Protein AF-A0A932HX97-F1 (afdb_monomer_lite)

pLDDT: mean 95.2, std 8.25, range [55.78, 98.62]

Secondary structure (DSSP, 8-state):
-HHHHHHHHHHHHHHHHHHHHHHHHHHHHHHHHHHHHHHHHHHHHHHHHHHHHHHHHHHHHHHHHHHHHHHHHHHHHHHHHTS---

Foldseek 3Di:
DVVVVVVVVVVVVVVVVVVVVVVVVVVVVVVVVVVVVVVVVVVVVVVVVVVVVVVVVVVVVVVVVVVVVVVVVVVVVVVVVPDDDD

Structure (mmCIF, N/CA/C/O backbone):
data_AF-A0A932HX97-F1
#
_entry.id   AF-A0A932HX97-F1
#
loop_
_atom_site.group_PDB
_atom_site.id
_atom_site.type_symbol
_atom_site.label_atom_id
_atom_site.label_alt_id
_atom_site.label_comp_id
_atom_site.label_asym_id
_atom_site.label_entity_id
_atom_site.label_seq_id
_atom_site.pdbx_PDB_ins_code
_atom_site.Cartn_x
_atom_site.Cartn_y
_atom_site.Cartn_z
_atom_site.occupancy
_atom_site.B_iso_or_equiv
_atom_site.auth_seq_id
_atom_site.auth_comp_id
_atom_site.auth_asym_id
_atom_site.auth_atom_id
_atom_site.pdbx_PDB_model_num
ATOM 1 N N . MET A 1 1 ? -38.447 0.728 47.071 1.00 68.31 1 MET A N 1
ATOM 2 C CA . MET A 1 1 ? -37.957 1.984 46.459 1.00 68.31 1 MET A CA 1
ATOM 3 C C . MET A 1 1 ? -36.445 2.191 46.564 1.00 68.31 1 MET A C 1
ATOM 5 O O . MET A 1 1 ? -35.861 2.596 45.571 1.00 68.31 1 MET A O 1
ATOM 9 N N . VAL A 1 2 ? -35.788 1.988 47.719 1.00 87.12 2 VAL A N 1
ATOM 10 C CA . VAL A 1 2 ? -34.308 2.101 47.805 1.00 87.12 2 VAL A CA 1
ATOM 11 C C . VAL A 1 2 ? -33.609 0.887 47.177 1.00 87.12 2 VAL A C 1
ATOM 13 O O . VAL A 1 2 ? -32.681 1.081 46.403 1.00 87.12 2 VAL A O 1
ATOM 16 N N . MET A 1 3 ? -34.103 -0.332 47.434 1.00 90.19 3 MET A N 1
ATOM 17 C CA . MET A 1 3 ? -33.592 -1.567 46.808 1.00 90.19 3 MET A CA 1
ATOM 18 C C . MET A 1 3 ? -33.738 -1.534 45.279 1.00 90.19 3 MET A C 1
ATOM 20 O O . MET A 1 3 ? -32.742 -1.650 44.584 1.00 90.19 3 MET A O 1
ATOM 24 N N . ASP A 1 4 ? -34.921 -1.192 44.755 1.00 91.94 4 ASP A N 1
ATOM 25 C CA . ASP A 1 4 ? -35.147 -1.106 43.297 1.00 91.94 4 ASP A CA 1
ATOM 26 C C . ASP A 1 4 ? -34.193 -0.125 42.581 1.00 91.94 4 ASP A C 1
ATOM 28 O O . ASP A 1 4 ? -33.827 -0.318 41.423 1.00 91.94 4 ASP A O 1
ATOM 32 N N . LYS A 1 5 ? -33.778 0.952 43.266 1.00 94.00 5 LYS A N 1
ATOM 33 C CA . LYS A 1 5 ? -32.798 1.913 42.733 1.00 94.00 5 LYS A CA 1
ATOM 34 C C . LYS A 1 5 ? -31.374 1.359 42.750 1.00 94.00 5 LYS A C 1
ATOM 36 O O . LYS A 1 5 ? -30.607 1.681 41.847 1.00 94.00 5 LYS A O 1
ATOM 41 N N . LEU A 1 6 ? -31.023 0.569 43.765 1.00 96.06 6 LEU A N 1
ATOM 42 C CA . LEU A 1 6 ? -29.738 -0.128 43.844 1.00 96.06 6 LEU A CA 1
ATOM 43 C C . LEU A 1 6 ? -29.628 -1.185 42.741 1.00 96.06 6 LEU A C 1
ATOM 45 O O . LEU A 1 6 ? -28.637 -1.178 42.018 1.00 96.06 6 LEU A O 1
ATOM 49 N N . ASP A 1 7 ? -30.674 -1.984 42.530 1.00 96.31 7 ASP A N 1
ATOM 50 C CA . ASP A 1 7 ? -30.706 -3.008 41.478 1.00 96.31 7 ASP A CA 1
ATOM 51 C C . ASP A 1 7 ? -30.573 -2.381 40.078 1.00 96.31 7 ASP A C 1
ATOM 53 O O . ASP A 1 7 ? -29.816 -2.854 39.228 1.00 96.31 7 ASP A O 1
ATOM 57 N N . ALA A 1 8 ? -31.257 -1.254 39.841 1.00 96.69 8 ALA A N 1
ATOM 58 C CA . ALA A 1 8 ? -31.143 -0.512 38.587 1.00 96.69 8 ALA A CA 1
ATOM 59 C C . ALA A 1 8 ? -29.729 0.056 38.358 1.00 96.69 8 ALA A C 1
ATOM 61 O O . ALA A 1 8 ? -29.231 0.046 37.230 1.00 96.69 8 ALA A O 1
ATOM 62 N N . LEU A 1 9 ? -29.074 0.544 39.418 1.00 96.94 9 LEU A N 1
ATOM 63 C CA . LEU A 1 9 ? -27.689 1.021 39.362 1.00 96.94 9 LEU A CA 1
ATOM 64 C C . LEU A 1 9 ? -26.708 -0.121 39.090 1.00 96.94 9 LEU A C 1
ATOM 66 O O . LEU A 1 9 ? -25.791 0.052 38.288 1.00 96.94 9 LEU A O 1
ATOM 70 N N . GLU A 1 10 ? -26.905 -1.281 39.712 1.00 97.38 10 GLU A N 1
ATOM 71 C CA . GLU A 1 10 ? -26.066 -2.457 39.491 1.00 97.38 10 GLU A CA 1
ATOM 72 C C . GLU A 1 10 ? -26.173 -2.954 38.044 1.00 97.38 10 GLU A C 1
ATOM 74 O O . GLU A 1 10 ? -25.151 -3.154 37.385 1.00 97.38 10 GLU A O 1
ATOM 79 N N . ALA A 1 11 ? -27.390 -3.044 37.500 1.00 97.56 11 ALA A N 1
ATOM 80 C CA . ALA A 1 11 ? -27.608 -3.408 36.102 1.00 97.56 11 ALA A CA 1
ATOM 81 C C . ALA A 1 11 ? -26.954 -2.406 35.132 1.00 97.56 11 ALA A C 1
ATOM 83 O O . ALA A 1 11 ? -26.323 -2.800 34.146 1.00 97.56 11 ALA A O 1
ATOM 84 N N . ALA A 1 12 ? -27.057 -1.104 35.420 1.00 97.69 12 ALA A N 1
ATOM 85 C CA . ALA A 1 12 ? -26.401 -0.071 34.625 1.00 97.69 12 ALA A CA 1
ATOM 86 C C . ALA A 1 12 ? -24.868 -0.190 34.683 1.00 97.69 12 ALA A C 1
ATOM 88 O O . ALA A 1 12 ? -24.206 -0.084 33.650 1.00 97.69 12 ALA A O 1
ATOM 89 N N . LEU A 1 13 ? -24.302 -0.463 35.862 1.00 97.94 13 LEU A N 1
ATOM 90 C CA . LEU A 1 13 ? -22.862 -0.651 36.035 1.00 97.94 13 LEU A CA 1
ATOM 91 C C . LEU A 1 13 ? -22.362 -1.880 35.266 1.00 97.94 13 LEU A C 1
ATOM 93 O O . LEU A 1 13 ? -21.358 -1.792 34.560 1.00 97.94 13 LEU A O 1
ATOM 97 N N . GLN A 1 14 ? -23.075 -3.004 35.355 1.00 98.12 14 GLN A N 1
ATOM 98 C CA . GLN A 1 14 ? -22.746 -4.222 34.611 1.00 98.12 14 GLN A CA 1
ATOM 99 C C . GLN A 1 14 ? -22.781 -3.982 33.098 1.00 98.12 14 GLN A C 1
ATOM 101 O O . GLN A 1 14 ? -21.870 -4.411 32.387 1.00 98.12 14 GLN A O 1
ATOM 106 N N . LYS A 1 15 ? -23.778 -3.233 32.610 1.00 98.38 15 LYS A N 1
ATOM 107 C CA . LYS A 1 15 ? -23.870 -2.855 31.197 1.00 98.38 15 LYS A CA 1
ATOM 108 C C . LYS A 1 15 ? -22.663 -2.026 30.749 1.00 98.38 15 LYS A C 1
ATOM 110 O O . LYS A 1 15 ? -22.025 -2.372 29.759 1.00 98.38 15 LYS A O 1
ATOM 115 N N . VAL A 1 16 ? -22.312 -0.981 31.501 1.00 98.31 16 VAL A N 1
ATOM 116 C CA . VAL A 1 16 ? -21.162 -0.114 31.185 1.00 98.31 16 VAL A CA 1
ATOM 117 C C . VAL A 1 16 ? -19.845 -0.895 31.219 1.00 98.31 16 VAL A C 1
ATOM 119 O O . VAL A 1 16 ? -18.984 -0.689 30.367 1.00 98.31 16 VAL A O 1
ATOM 122 N N . LEU A 1 17 ? -19.677 -1.820 32.169 1.00 98.44 17 LEU A N 1
ATOM 123 C CA . LEU A 1 17 ? -18.500 -2.692 32.220 1.00 98.44 17 LEU A CA 1
ATOM 124 C C . LEU A 1 17 ? -18.412 -3.614 30.996 1.00 98.44 17 LEU A C 1
ATOM 126 O O . LEU A 1 17 ? -17.312 -3.833 30.485 1.00 98.44 17 LEU A O 1
ATOM 130 N N . GLY A 1 18 ? -19.549 -4.119 30.512 1.00 98.56 18 GLY A N 1
ATOM 131 C CA . GLY A 1 18 ? -19.633 -4.875 29.263 1.00 98.56 18 GLY A CA 1
ATOM 132 C C . GLY A 1 18 ? -19.166 -4.049 28.065 1.00 98.56 18 GLY A C 1
ATOM 133 O O . GLY A 1 18 ? -18.201 -4.420 27.400 1.00 98.56 18 GLY A O 1
ATOM 134 N N . GLU A 1 19 ? -19.768 -2.875 27.866 1.00 98.56 19 GLU A N 1
ATOM 135 C CA . GLU A 1 19 ? -19.420 -1.959 26.770 1.00 98.56 19 GLU A CA 1
ATOM 136 C C . GLU A 1 19 ? -17.942 -1.535 26.813 1.00 98.56 19 GLU A C 1
ATOM 138 O O . GLU A 1 19 ? -17.268 -1.479 25.783 1.00 98.56 19 GLU A O 1
ATOM 143 N N . LEU A 1 20 ? -17.396 -1.289 28.009 1.00 98.50 20 LEU A N 1
ATOM 144 C CA . LEU A 1 20 ? -15.984 -0.952 28.184 1.00 98.50 20 LEU A CA 1
ATOM 145 C C . LEU A 1 20 ? -15.059 -2.103 27.765 1.00 98.50 20 LEU A C 1
ATOM 147 O O . LEU A 1 20 ? -13.993 -1.860 27.195 1.00 98.50 20 LEU A O 1
ATOM 151 N N . ASN A 1 21 ? -15.436 -3.348 28.051 1.00 98.38 21 ASN A N 1
ATOM 152 C CA . ASN A 1 21 ? -14.657 -4.516 27.647 1.00 98.38 21 ASN A CA 1
ATOM 153 C C . ASN A 1 21 ? -14.697 -4.728 26.131 1.00 98.38 21 ASN A C 1
ATOM 155 O O . ASN A 1 21 ? -13.656 -5.022 25.537 1.00 98.38 21 ASN A O 1
ATOM 159 N N . ASP A 1 22 ? -15.849 -4.509 25.503 1.00 98.50 22 ASP A N 1
ATOM 160 C CA . ASP A 1 22 ? -15.990 -4.592 24.048 1.00 98.50 22 ASP A CA 1
ATOM 161 C C . ASP A 1 22 ? -15.175 -3.497 23.348 1.00 98.50 22 ASP A C 1
ATOM 163 O O . ASP A 1 22 ? -14.414 -3.781 22.420 1.00 98.50 22 ASP A O 1
ATOM 167 N N . LEU A 1 23 ? -15.221 -2.261 23.859 1.00 98.50 23 LEU A N 1
ATOM 168 C CA . LEU A 1 23 ? -14.392 -1.157 23.367 1.00 98.50 23 LEU A CA 1
ATOM 169 C C . LEU A 1 23 ? -12.895 -1.446 23.514 1.00 98.50 23 LEU A C 1
ATOM 171 O O . LEU A 1 23 ? -12.116 -1.166 22.602 1.00 98.50 23 LEU A O 1
ATOM 175 N N . ARG A 1 24 ? -12.471 -2.027 24.642 1.00 98.62 24 ARG A N 1
ATOM 176 C CA . ARG A 1 24 ? -11.071 -2.435 24.844 1.00 98.62 24 ARG A CA 1
ATOM 177 C C . ARG A 1 24 ? -10.639 -3.485 23.828 1.00 98.62 24 ARG A C 1
ATOM 179 O O . ARG A 1 24 ? -9.534 -3.379 23.303 1.00 98.62 24 ARG A O 1
ATOM 186 N N . ARG A 1 25 ? -11.494 -4.468 23.534 1.00 98.50 25 ARG A N 1
ATOM 187 C CA . ARG A 1 25 ? -11.207 -5.498 22.530 1.00 98.50 25 ARG A CA 1
ATOM 188 C C . ARG A 1 25 ? -11.087 -4.893 21.133 1.00 98.50 25 ARG A C 1
ATOM 190 O O . ARG A 1 25 ? -10.066 -5.089 20.483 1.00 98.50 25 ARG A O 1
ATOM 197 N N . SER A 1 26 ? -12.062 -4.078 20.732 1.00 98.44 26 SER A N 1
ATOM 198 C CA . SER A 1 26 ? -12.048 -3.395 19.434 1.00 98.44 26 SER A CA 1
ATOM 199 C C . SER A 1 26 ? -10.819 -2.497 19.272 1.00 98.44 26 SER A C 1
ATOM 201 O O . SER A 1 26 ? -10.182 -2.494 18.221 1.00 98.44 26 SER A O 1
ATOM 203 N N . ARG A 1 27 ? -10.407 -1.790 20.332 1.00 98.50 27 ARG A N 1
ATOM 204 C CA . ARG A 1 27 ? -9.174 -0.995 20.316 1.00 98.50 27 ARG A CA 1
ATOM 205 C C . ARG A 1 27 ? -7.939 -1.853 20.021 1.00 98.50 27 ARG A C 1
ATOM 207 O O . ARG A 1 27 ? -7.111 -1.439 19.218 1.00 98.50 27 ARG A O 1
ATOM 214 N N . ILE A 1 28 ? -7.805 -3.015 20.659 1.00 98.62 28 ILE A N 1
ATOM 215 C CA . ILE A 1 28 ? -6.665 -3.920 20.438 1.00 98.62 28 ILE A CA 1
ATOM 216 C C . ILE A 1 28 ? -6.646 -4.419 18.987 1.00 98.62 28 ILE A C 1
ATOM 218 O O . ILE A 1 28 ? -5.589 -4.436 18.360 1.00 98.62 28 ILE A O 1
ATOM 222 N N . GLU A 1 29 ? -7.807 -4.780 18.441 1.00 98.56 29 GLU A N 1
ATOM 223 C CA . GLU A 1 29 ? -7.945 -5.220 17.048 1.00 98.56 29 GLU A CA 1
ATOM 224 C C . GLU A 1 29 ? -7.554 -4.109 16.063 1.00 98.56 29 GLU A C 1
ATOM 226 O O . GLU A 1 29 ? -6.762 -4.340 15.151 1.00 98.56 29 GLU A O 1
ATOM 231 N N . LEU A 1 30 ? -8.028 -2.880 16.288 1.00 98.56 30 LEU A N 1
ATOM 232 C CA . LEU A 1 30 ? -7.675 -1.723 15.462 1.00 98.56 30 LEU A CA 1
ATOM 233 C C . LEU A 1 30 ? -6.189 -1.361 15.564 1.00 98.56 30 LEU A C 1
ATOM 235 O O . LEU A 1 30 ? -5.574 -1.008 14.561 1.00 98.56 30 LEU A O 1
ATOM 239 N N . GLU A 1 31 ? -5.587 -1.458 16.751 1.00 98.62 31 GLU A N 1
ATOM 240 C CA . GLU A 1 31 ? -4.146 -1.250 16.928 1.00 98.62 31 GLU A CA 1
ATOM 241 C C . GLU A 1 31 ? -3.325 -2.319 16.187 1.00 98.62 31 GLU A C 1
ATOM 243 O O . GLU A 1 31 ? -2.274 -2.001 15.623 1.00 98.62 31 GLU A O 1
ATOM 248 N N . ALA A 1 32 ? -3.795 -3.569 16.156 1.00 98.44 32 ALA A N 1
ATOM 249 C CA . ALA A 1 32 ? -3.159 -4.640 15.396 1.00 98.44 32 ALA A CA 1
ATOM 250 C C . ALA A 1 32 ? -3.269 -4.401 13.883 1.00 98.44 32 ALA A C 1
ATOM 252 O O . ALA A 1 32 ? -2.260 -4.477 13.178 1.00 98.44 32 ALA A O 1
ATOM 253 N N . GLU A 1 33 ? -4.455 -4.036 13.394 1.00 98.50 33 GLU A N 1
ATOM 254 C CA . GLU A 1 33 ? -4.675 -3.749 11.975 1.00 98.50 33 GLU A CA 1
ATOM 255 C C . GLU A 1 33 ? -3.876 -2.526 11.515 1.00 98.50 33 GLU A C 1
ATOM 257 O O . GLU A 1 33 ? -3.241 -2.554 10.463 1.00 98.50 33 GLU A O 1
ATOM 262 N N . LEU A 1 34 ? -3.801 -1.477 12.341 1.00 98.38 34 LEU A N 1
ATOM 263 C CA . LEU A 1 34 ? -2.973 -0.309 12.051 1.00 98.38 34 LEU A CA 1
ATOM 264 C C . LEU A 1 34 ? -1.498 -0.693 11.879 1.00 98.38 34 LEU A C 1
ATOM 266 O O . LEU A 1 34 ? -0.847 -0.226 10.945 1.00 98.38 34 LEU A O 1
ATOM 270 N N . ARG A 1 35 ? -0.962 -1.553 12.754 1.00 98.44 35 ARG A N 1
ATOM 271 C CA . ARG A 1 35 ? 0.423 -2.039 12.635 1.00 98.44 35 ARG A CA 1
ATOM 272 C C . ARG A 1 35 ? 0.625 -2.857 11.365 1.00 98.44 35 ARG A C 1
ATOM 274 O O . ARG A 1 35 ? 1.657 -2.698 10.716 1.00 98.44 35 ARG A O 1
ATOM 281 N N . ARG A 1 36 ? -0.351 -3.694 11.004 1.00 98.50 36 ARG A N 1
ATOM 282 C CA . ARG A 1 36 ? -0.324 -4.501 9.780 1.00 98.50 36 ARG A CA 1
ATOM 283 C C . ARG A 1 36 ? -0.264 -3.616 8.538 1.00 98.50 36 ARG A C 1
ATOM 285 O O . ARG A 1 36 ? 0.681 -3.724 7.764 1.00 98.50 36 ARG A O 1
ATOM 292 N N . VAL A 1 37 ? -1.188 -2.665 8.415 1.00 98.19 37 VAL A N 1
ATOM 293 C CA . VAL A 1 37 ? -1.235 -1.720 7.288 1.00 98.19 37 VAL A CA 1
ATOM 294 C C . VAL A 1 37 ? 0.033 -0.863 7.219 1.00 98.19 37 VAL A C 1
ATOM 296 O O . VAL A 1 37 ? 0.546 -0.593 6.136 1.00 98.19 37 VAL A O 1
ATOM 299 N N . GLN A 1 38 ? 0.589 -0.451 8.362 1.00 98.38 38 GLN A N 1
ATOM 300 C CA . GLN A 1 38 ? 1.858 0.279 8.386 1.00 98.38 38 GLN A CA 1
ATOM 301 C C . GLN A 1 38 ? 3.042 -0.563 7.896 1.00 98.38 38 GLN A C 1
ATOM 303 O O . GLN A 1 38 ? 3.933 -0.013 7.249 1.00 98.38 38 GLN A O 1
ATOM 308 N N . ALA A 1 39 ? 3.076 -1.861 8.203 1.00 98.19 39 ALA A N 1
ATOM 309 C CA . ALA A 1 39 ? 4.103 -2.768 7.696 1.00 98.19 39 ALA A CA 1
ATOM 310 C C . ALA A 1 39 ? 3.958 -2.965 6.179 1.00 98.19 39 ALA A C 1
ATOM 312 O O . ALA A 1 39 ? 4.907 -2.697 5.445 1.00 98.19 39 ALA A O 1
ATOM 313 N N . GLU A 1 40 ? 2.750 -3.290 5.710 1.00 98.12 40 GLU A N 1
ATOM 314 C CA . GLU A 1 40 ? 2.436 -3.444 4.281 1.00 98.12 40 GLU A CA 1
ATOM 315 C C . GLU A 1 40 ? 2.774 -2.165 3.488 1.00 98.12 40 GLU A C 1
ATOM 317 O O . GLU A 1 40 ? 3.356 -2.221 2.405 1.00 98.12 40 GLU A O 1
ATOM 322 N N . GLY A 1 41 ? 2.489 -0.985 4.051 1.00 97.81 41 GLY A N 1
ATOM 323 C CA . GLY A 1 41 ? 2.830 0.299 3.438 1.00 97.81 41 GLY A CA 1
ATOM 324 C C . GLY A 1 41 ? 4.338 0.548 3.312 1.00 97.81 41 GLY A C 1
ATOM 325 O O . GLY A 1 41 ? 4.782 1.123 2.316 1.00 97.81 41 GLY A O 1
ATOM 326 N N . ARG A 1 42 ? 5.142 0.109 4.291 1.00 97.94 42 ARG A N 1
ATOM 327 C CA . ARG A 1 42 ? 6.612 0.208 4.222 1.00 97.94 42 ARG A CA 1
ATOM 328 C C . ARG A 1 42 ? 7.175 -0.727 3.160 1.00 97.94 42 ARG A C 1
ATOM 330 O O . ARG A 1 42 ? 7.962 -0.277 2.333 1.00 97.94 42 ARG A O 1
ATOM 337 N N . GLU A 1 43 ? 6.718 -1.975 3.136 1.00 97.94 43 GLU A N 1
ATOM 338 C CA . GLU A 1 43 ? 7.129 -2.963 2.132 1.00 97.94 43 GLU A CA 1
ATOM 339 C C . GLU A 1 43 ? 6.780 -2.498 0.713 1.00 97.94 43 GLU A C 1
ATOM 341 O O . GLU A 1 43 ? 7.617 -2.542 -0.189 1.00 97.94 43 GLU A O 1
ATOM 346 N N . ALA A 1 44 ? 5.571 -1.964 0.514 1.00 97.88 44 ALA A N 1
ATOM 347 C CA . ALA A 1 44 ? 5.156 -1.413 -0.772 1.00 97.88 44 ALA A CA 1
ATOM 348 C C . ALA A 1 44 ? 6.028 -0.222 -1.206 1.00 97.88 44 ALA A C 1
ATOM 350 O O . ALA A 1 44 ? 6.387 -0.112 -2.381 1.00 97.88 44 ALA A O 1
ATOM 351 N N . ALA A 1 45 ? 6.401 0.658 -0.271 1.00 97.94 45 ALA A N 1
ATOM 352 C CA . ALA A 1 45 ? 7.278 1.790 -0.556 1.00 97.94 45 ALA A CA 1
ATOM 353 C C . ALA A 1 45 ? 8.703 1.346 -0.928 1.00 97.94 45 ALA A C 1
ATOM 355 O O . ALA A 1 45 ? 9.301 1.907 -1.848 1.00 97.94 45 ALA A O 1
ATOM 356 N N . GLU A 1 46 ? 9.245 0.333 -0.251 1.00 97.94 46 GLU A N 1
ATOM 357 C CA . GLU A 1 46 ? 10.548 -0.254 -0.581 1.00 97.94 46 GLU A CA 1
ATOM 358 C C . GLU A 1 46 ? 10.525 -0.938 -1.952 1.00 97.94 46 GLU A C 1
ATOM 360 O O . GLU A 1 46 ? 11.395 -0.677 -2.785 1.00 97.94 46 GLU A O 1
ATOM 365 N N . ALA A 1 47 ? 9.482 -1.721 -2.240 1.00 98.00 47 ALA A N 1
ATOM 366 C CA . ALA A 1 47 ? 9.298 -2.355 -3.542 1.00 98.00 47 ALA A CA 1
ATOM 367 C C . ALA A 1 47 ? 9.181 -1.326 -4.679 1.00 98.00 47 ALA A C 1
ATOM 369 O O . ALA A 1 47 ? 9.755 -1.516 -5.752 1.00 98.00 47 ALA A O 1
ATOM 370 N N . ALA A 1 48 ? 8.473 -0.214 -4.454 1.00 98.00 48 ALA A N 1
ATOM 371 C CA . ALA A 1 48 ? 8.370 0.867 -5.430 1.00 98.00 48 ALA A CA 1
ATOM 372 C C . ALA A 1 48 ? 9.731 1.527 -5.705 1.00 98.00 48 ALA A C 1
ATOM 374 O O . ALA A 1 48 ? 10.068 1.771 -6.862 1.00 98.00 48 ALA A O 1
ATOM 375 N N . ARG A 1 49 ? 10.540 1.764 -4.663 1.00 98.12 49 ARG A N 1
ATOM 376 C CA . ARG A 1 49 ? 11.899 2.310 -4.817 1.00 98.12 49 ARG A CA 1
ATOM 377 C C . ARG A 1 49 ? 12.808 1.370 -5.602 1.00 98.12 49 ARG A C 1
ATOM 379 O O . ARG A 1 49 ? 13.487 1.831 -6.513 1.00 98.12 49 ARG A O 1
ATOM 386 N N . ALA A 1 50 ? 12.778 0.074 -5.294 1.00 98.06 50 ALA A N 1
ATOM 387 C CA . ALA A 1 50 ? 13.569 -0.925 -6.012 1.00 98.06 50 ALA A CA 1
ATOM 388 C C . ALA A 1 50 ? 13.206 -0.972 -7.506 1.00 98.06 50 ALA A C 1
ATOM 390 O O . ALA A 1 50 ? 14.091 -0.998 -8.360 1.00 98.06 50 ALA A O 1
ATOM 391 N N . ARG A 1 51 ? 11.907 -0.906 -7.829 1.00 97.94 51 ARG A N 1
ATOM 392 C CA . ARG A 1 51 ? 11.430 -0.853 -9.219 1.00 97.94 51 ARG A CA 1
ATOM 393 C C . ARG A 1 51 ? 11.854 0.421 -9.943 1.00 97.94 51 ARG A C 1
ATOM 395 O O . ARG A 1 51 ? 12.214 0.343 -11.113 1.00 97.94 51 ARG A O 1
ATOM 402 N N . GLU A 1 52 ? 11.820 1.579 -9.285 1.00 98.31 52 GLU A N 1
ATOM 403 C CA . GLU A 1 52 ? 12.285 2.825 -9.911 1.00 98.31 52 GLU A CA 1
ATOM 404 C C . GLU A 1 52 ? 13.798 2.789 -10.166 1.00 98.31 52 GLU A C 1
ATOM 406 O O . GLU A 1 52 ? 14.251 3.226 -11.222 1.00 98.31 52 GLU A O 1
ATOM 411 N N . GLU A 1 53 ? 14.581 2.213 -9.249 1.00 98.38 53 GLU A N 1
ATOM 412 C CA . GLU A 1 53 ? 16.022 2.024 -9.446 1.00 98.38 53 GLU A C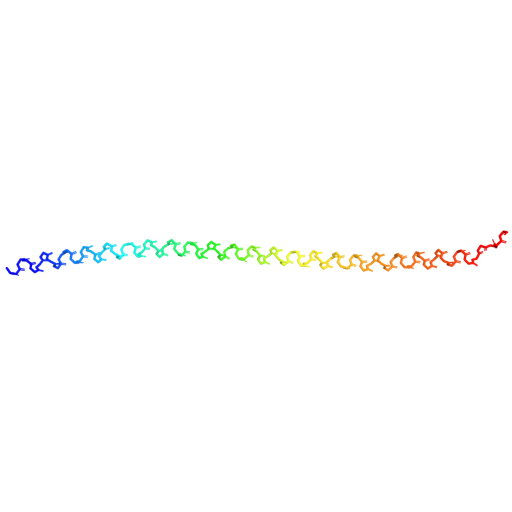A 1
ATOM 413 C C . GLU A 1 53 ? 16.314 1.092 -10.634 1.00 98.38 53 GLU A C 1
ATOM 415 O O . GLU A 1 53 ? 17.153 1.401 -11.482 1.00 98.38 53 GLU A O 1
ATOM 420 N N . GLU A 1 54 ? 15.595 -0.028 -10.737 1.00 98.31 54 GLU A N 1
ATOM 421 C CA . GLU A 1 54 ? 15.697 -0.950 -11.872 1.00 98.31 54 GLU A CA 1
ATOM 422 C C . GLU A 1 54 ? 15.290 -0.277 -13.191 1.00 98.31 54 GLU A C 1
ATOM 424 O O . GLU A 1 54 ? 16.008 -0.375 -14.188 1.00 98.31 54 GLU A O 1
ATOM 429 N N . ALA A 1 55 ? 14.192 0.483 -13.194 1.00 98.12 55 ALA A N 1
ATOM 430 C CA . ALA A 1 55 ? 13.769 1.257 -14.356 1.00 98.12 55 ALA A CA 1
ATOM 431 C C . ALA A 1 55 ? 14.829 2.291 -14.769 1.00 98.12 55 ALA A C 1
ATOM 433 O O . ALA A 1 55 ? 15.072 2.478 -15.962 1.00 98.12 55 ALA A O 1
ATOM 434 N N . GLY A 1 56 ? 15.491 2.933 -13.803 1.00 98.44 56 GLY A N 1
ATOM 435 C CA . GLY A 1 56 ? 16.631 3.817 -14.041 1.00 98.44 56 GLY A CA 1
ATOM 436 C C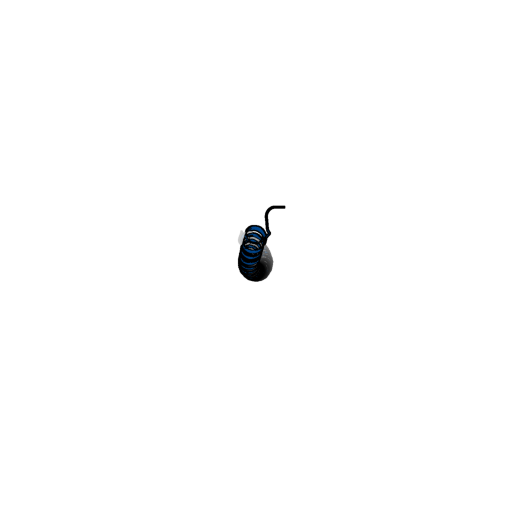 . GLY A 1 56 ? 17.774 3.103 -14.764 1.00 98.44 56 GLY A C 1
ATOM 437 O O . GLY A 1 56 ? 18.188 3.547 -15.836 1.00 98.44 56 GLY A O 1
ATOM 438 N N . LYS A 1 57 ? 18.206 1.947 -14.246 1.00 98.44 57 LYS A N 1
ATOM 439 C CA . LYS A 1 57 ? 19.265 1.121 -14.858 1.00 98.44 57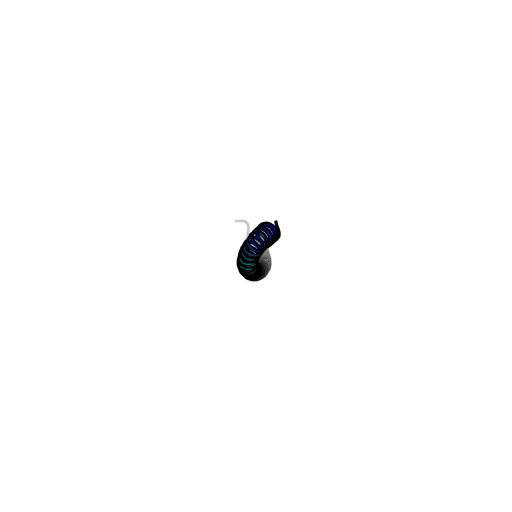 LYS A CA 1
ATOM 440 C C . LYS A 1 57 ? 18.920 0.715 -16.292 1.00 98.44 57 LYS A C 1
ATOM 442 O O . LYS A 1 57 ? 19.748 0.848 -17.190 1.00 98.44 57 LYS A O 1
ATOM 447 N N . LEU A 1 58 ? 17.679 0.292 -16.534 1.00 98.44 58 LEU A N 1
ATOM 448 C CA . LEU A 1 58 ? 17.213 -0.084 -17.872 1.00 98.44 58 LEU A CA 1
ATOM 449 C C . LEU A 1 58 ? 17.176 1.104 -18.845 1.00 98.44 58 LEU A C 1
ATOM 451 O O . LEU A 1 58 ? 17.466 0.940 -20.031 1.00 98.44 58 LEU A O 1
ATOM 455 N N . ARG A 1 59 ? 16.827 2.311 -18.378 1.00 98.44 59 ARG A N 1
ATOM 456 C CA . ARG A 1 59 ? 16.881 3.531 -19.207 1.00 98.44 59 ARG A CA 1
ATOM 457 C C . ARG A 1 59 ? 18.322 3.870 -19.592 1.00 98.44 59 ARG A C 1
ATOM 459 O O . ARG A 1 59 ? 18.574 4.199 -20.750 1.00 98.44 59 ARG A O 1
ATOM 466 N N . GLU A 1 60 ? 19.258 3.771 -18.650 1.00 98.38 60 GLU A N 1
ATOM 467 C CA . GLU A 1 60 ? 20.683 4.010 -18.904 1.00 98.38 60 GLU A CA 1
ATOM 468 C C . GLU A 1 60 ? 21.256 3.010 -19.913 1.00 98.38 60 GLU A C 1
ATOM 470 O O . GLU A 1 60 ? 21.919 3.408 -20.876 1.00 98.38 60 GLU A O 1
ATOM 475 N N . GLU A 1 61 ? 20.953 1.723 -19.736 1.00 98.31 61 GLU A N 1
ATOM 476 C CA . GLU A 1 61 ? 21.388 0.666 -20.646 1.00 98.31 61 GLU A CA 1
ATOM 477 C C . GLU A 1 61 ? 20.809 0.844 -22.053 1.00 98.31 61 GLU A C 1
ATOM 479 O O . GLU A 1 61 ? 21.561 0.795 -23.028 1.00 98.31 61 GLU A O 1
ATOM 484 N N . ASN A 1 62 ? 19.513 1.141 -22.174 1.00 98.25 62 ASN A N 1
ATOM 485 C CA . ASN A 1 62 ? 18.906 1.461 -23.467 1.00 98.25 62 ASN A CA 1
ATOM 486 C C . ASN A 1 62 ? 19.583 2.663 -24.134 1.00 98.25 62 ASN A C 1
ATOM 488 O O . ASN A 1 62 ? 19.856 2.632 -25.333 1.00 98.25 62 ASN A O 1
ATOM 492 N N . GLY A 1 63 ? 19.900 3.709 -23.366 1.00 98.44 63 GLY A N 1
ATOM 493 C CA . GLY A 1 63 ? 20.625 4.869 -23.879 1.00 98.44 63 GLY A CA 1
ATOM 494 C C . GLY A 1 63 ? 22.028 4.519 -24.385 1.00 98.44 63 GLY A C 1
ATOM 495 O O . GLY A 1 63 ? 22.473 5.069 -25.391 1.00 98.44 63 GLY A O 1
ATOM 496 N N . ARG A 1 64 ? 22.727 3.592 -23.719 1.00 98.50 64 ARG A N 1
ATOM 497 C CA . ARG A 1 64 ? 24.019 3.069 -24.185 1.00 98.50 64 ARG A CA 1
ATOM 498 C C . ARG A 1 64 ? 23.862 2.287 -25.489 1.00 98.50 64 ARG A C 1
ATOM 500 O O . ARG A 1 64 ? 24.560 2.595 -26.449 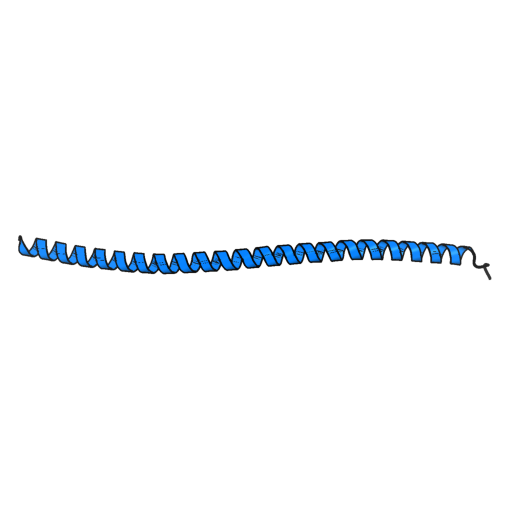1.00 98.50 64 ARG A O 1
ATOM 507 N N . LEU A 1 65 ? 22.929 1.339 -25.534 1.00 98.31 65 LEU A N 1
ATOM 508 C CA . LEU A 1 65 ? 22.693 0.501 -26.712 1.00 98.31 65 LEU A CA 1
ATOM 509 C C . LEU A 1 65 ? 22.273 1.324 -27.934 1.00 98.31 65 LEU A C 1
ATOM 511 O O . LEU A 1 65 ? 22.721 1.041 -29.040 1.00 98.31 65 LEU A O 1
ATOM 515 N N . ALA A 1 66 ? 21.467 2.372 -27.745 1.00 98.19 66 ALA A N 1
ATOM 516 C CA . ALA A 1 66 ? 21.090 3.282 -28.824 1.00 98.19 66 ALA A CA 1
ATOM 517 C C . ALA A 1 66 ? 22.314 3.986 -29.438 1.00 98.19 66 ALA A C 1
ATOM 519 O O . ALA A 1 66 ? 22.453 4.025 -30.658 1.00 98.19 66 ALA A O 1
ATOM 520 N N . ARG A 1 67 ? 23.242 4.474 -28.600 1.00 98.19 67 ARG A N 1
ATOM 521 C CA . ARG A 1 67 ? 24.494 5.093 -29.071 1.00 98.19 67 ARG A CA 1
ATOM 522 C C . ARG A 1 67 ? 25.372 4.099 -29.829 1.00 98.19 67 ARG A C 1
ATOM 524 O O . ARG A 1 67 ? 25.830 4.413 -30.922 1.00 98.19 67 ARG A O 1
ATOM 531 N N . GLU A 1 68 ? 25.562 2.899 -29.281 1.00 98.06 68 GLU A N 1
ATOM 532 C CA . GLU A 1 68 ? 26.331 1.837 -29.946 1.00 98.06 68 GLU A CA 1
ATOM 533 C C . GLU A 1 68 ? 25.718 1.467 -31.303 1.00 98.06 68 GLU A C 1
ATOM 535 O O . GLU A 1 68 ? 26.424 1.334 -32.304 1.00 98.06 68 GLU A O 1
ATOM 540 N N . HIS A 1 69 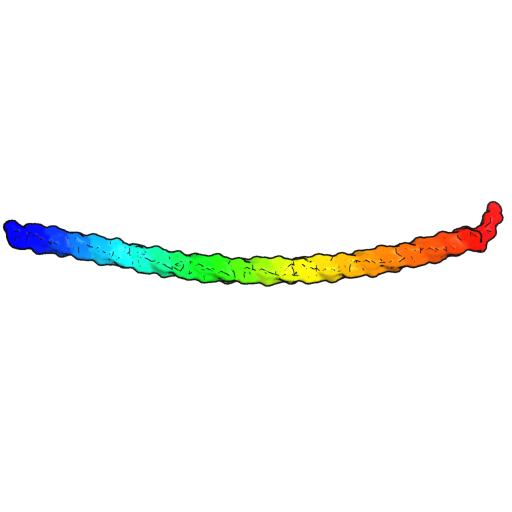? 24.391 1.354 -31.365 1.00 98.06 69 HIS A N 1
ATOM 541 C CA . HIS A 1 69 ? 23.672 1.093 -32.604 1.00 98.06 69 HIS A CA 1
ATOM 542 C C . HIS A 1 69 ? 23.902 2.200 -33.647 1.00 98.06 69 HIS A C 1
ATOM 544 O O . HIS A 1 69 ? 24.183 1.897 -34.809 1.00 98.06 69 HIS A O 1
ATOM 550 N N . ASP A 1 70 ? 23.829 3.472 -33.253 1.00 98.00 70 ASP A N 1
ATOM 551 C CA . ASP A 1 70 ? 24.040 4.604 -34.161 1.00 98.00 70 ASP A CA 1
ATOM 552 C C . ASP A 1 70 ? 25.488 4.688 -34.667 1.00 98.00 70 ASP A C 1
ATOM 554 O O . ASP A 1 70 ? 25.728 4.980 -35.845 1.00 98.00 70 ASP A O 1
ATOM 558 N N . GLU A 1 71 ? 26.466 4.364 -33.819 1.00 97.75 71 GLU A N 1
ATOM 559 C CA . GLU A 1 71 ? 27.873 4.249 -34.210 1.00 97.75 71 GLU A CA 1
ATOM 560 C C . GLU A 1 71 ? 28.087 3.138 -35.244 1.00 97.75 71 GLU A C 1
ATOM 562 O O . GLU A 1 71 ? 28.751 3.350 -36.268 1.00 97.75 71 GLU A O 1
ATOM 567 N N . VAL A 1 72 ? 27.499 1.961 -35.006 1.00 97.62 72 VAL A N 1
ATOM 568 C CA . VAL A 1 72 ? 27.560 0.824 -35.932 1.00 97.62 72 VAL A CA 1
ATOM 569 C C . VAL A 1 72 ? 26.885 1.174 -37.255 1.00 97.62 72 VAL A C 1
ATOM 571 O O . VAL A 1 72 ? 27.485 0.952 -38.310 1.00 97.62 72 VAL A O 1
ATOM 574 N N . ARG A 1 73 ? 25.691 1.778 -37.224 1.00 97.44 73 ARG A N 1
ATOM 575 C CA . ARG A 1 73 ? 24.988 2.250 -38.426 1.00 97.44 73 ARG A CA 1
ATOM 576 C C . ARG A 1 73 ? 25.864 3.212 -39.226 1.00 97.44 73 ARG A C 1
ATOM 578 O O . ARG A 1 73 ? 26.106 2.976 -40.407 1.00 97.44 73 ARG A O 1
ATOM 585 N N . SER A 1 74 ? 26.419 4.227 -38.566 1.00 96.31 74 SER A N 1
ATOM 586 C CA . SER A 1 74 ? 27.299 5.217 -39.201 1.00 96.31 74 SER A CA 1
ATOM 587 C C . SER A 1 74 ? 28.541 4.567 -39.820 1.00 96.31 74 SER A C 1
ATOM 589 O O . SER A 1 74 ? 29.019 4.968 -40.883 1.00 96.31 74 SER A O 1
ATOM 591 N N . ARG A 1 75 ? 29.100 3.541 -39.165 1.00 95.88 75 ARG A N 1
ATOM 592 C CA . ARG A 1 75 ? 30.241 2.780 -39.690 1.00 95.88 75 ARG A CA 1
ATOM 593 C C . ARG A 1 75 ? 29.868 1.979 -40.935 1.00 95.88 75 ARG A C 1
ATOM 595 O O . ARG A 1 75 ? 30.649 1.980 -41.884 1.00 95.88 75 ARG A O 1
ATOM 602 N N . ILE A 1 76 ? 28.712 1.318 -40.933 1.00 95.94 76 ILE A N 1
ATOM 603 C CA . ILE A 1 76 ? 28.203 0.574 -42.092 1.00 95.94 76 ILE A CA 1
ATOM 604 C C . ILE A 1 76 ? 28.002 1.525 -43.269 1.00 95.94 76 ILE A C 1
ATOM 606 O O . ILE A 1 76 ? 28.508 1.251 -44.354 1.00 95.94 76 ILE A O 1
ATOM 610 N N . GLU A 1 77 ? 27.348 2.665 -43.048 1.00 94.56 77 GLU A N 1
ATOM 611 C CA . GLU A 1 77 ? 27.143 3.676 -44.086 1.00 94.56 77 GLU A CA 1
ATOM 612 C C . GLU A 1 77 ? 28.474 4.113 -44.704 1.00 94.56 77 GLU A C 1
ATOM 614 O O . GLU A 1 77 ? 28.615 4.065 -45.925 1.00 94.56 77 GLU A O 1
ATOM 619 N N . ARG A 1 78 ? 29.492 4.439 -43.896 1.00 93.19 78 ARG A N 1
ATOM 620 C CA . ARG A 1 78 ? 30.830 4.779 -44.414 1.00 93.19 78 ARG A CA 1
ATOM 621 C C . ARG A 1 78 ? 31.431 3.674 -45.285 1.00 93.19 78 ARG A C 1
ATOM 623 O O . ARG A 1 78 ? 31.967 3.979 -46.345 1.00 93.19 78 ARG A 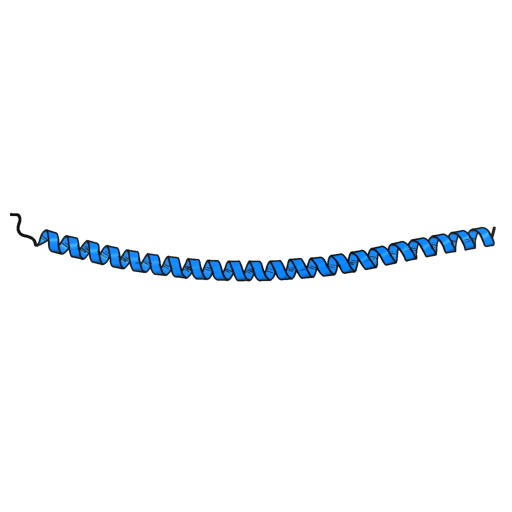O 1
ATOM 630 N N . ILE A 1 79 ? 31.329 2.411 -44.862 1.00 94.12 79 ILE A N 1
ATOM 631 C CA . ILE A 1 79 ? 31.842 1.265 -45.631 1.00 94.12 79 ILE A CA 1
ATOM 632 C C . ILE A 1 79 ? 31.109 1.151 -46.969 1.00 94.12 79 ILE A C 1
ATOM 634 O O . ILE A 1 79 ? 31.761 1.026 -48.002 1.00 94.12 79 ILE A O 1
ATOM 638 N N . MET A 1 80 ? 29.776 1.247 -46.970 1.00 90.94 80 MET A N 1
ATOM 639 C CA . MET A 1 80 ? 28.988 1.155 -48.201 1.00 90.94 80 MET A CA 1
ATOM 640 C C . MET A 1 80 ? 29.344 2.251 -49.207 1.00 90.94 80 MET A C 1
ATOM 642 O O . MET A 1 80 ? 29.460 1.967 -50.392 1.00 90.94 80 MET A O 1
ATOM 646 N N . HIS A 1 81 ? 29.577 3.484 -48.747 1.00 85.50 81 HIS A N 1
ATOM 647 C CA . HIS A 1 81 ? 29.962 4.594 -49.626 1.00 85.50 81 HIS A CA 1
ATOM 648 C C . HIS A 1 81 ? 31.365 4.437 -50.236 1.00 85.50 81 HIS A C 1
ATOM 650 O O . HIS A 1 81 ? 31.708 5.170 -51.157 1.00 85.50 81 HIS A O 1
ATOM 656 N N . HIS A 1 82 ? 32.205 3.546 -49.700 1.00 81.81 82 HIS A N 1
ATOM 657 C CA . HIS A 1 82 ? 33.569 3.301 -50.188 1.00 81.81 82 HIS A CA 1
ATOM 658 C C . HIS A 1 82 ? 33.682 1.987 -50.975 1.00 81.81 82 HIS A C 1
ATOM 660 O O . HIS A 1 82 ? 34.772 1.637 -51.430 1.00 81.81 82 HIS A O 1
ATOM 666 N N . LEU A 1 83 ? 32.575 1.258 -51.155 1.00 72.31 83 LEU A N 1
ATOM 667 C CA . LEU A 1 83 ? 32.529 0.117 -52.059 1.00 72.31 83 LEU A CA 1
ATOM 668 C C . LEU A 1 83 ? 32.412 0.629 -53.504 1.00 72.31 83 LEU A C 1
ATOM 670 O O . LEU A 1 83 ? 31.551 1.466 -53.781 1.00 72.31 83 LEU A O 1
ATOM 674 N N . PRO A 1 84 ? 33.261 0.162 -54.436 1.00 59.00 84 PRO A N 1
ATOM 675 C CA . PRO A 1 84 ? 33.116 0.518 -55.840 1.00 59.00 84 PRO A CA 1
ATOM 676 C C . PRO A 1 84 ? 31.760 0.017 -56.351 1.00 59.00 84 PRO A C 1
ATOM 678 O O . PRO A 1 84 ? 31.379 -1.125 -56.088 1.00 59.00 84 PRO A O 1
ATOM 681 N N . ALA A 1 85 ? 31.031 0.874 -57.071 1.00 68.00 85 ALA A N 1
ATOM 682 C CA . ALA A 1 85 ? 29.860 0.443 -57.823 1.00 68.00 85 ALA A CA 1
ATOM 683 C C . ALA A 1 85 ? 30.340 -0.550 -58.890 1.00 68.00 85 ALA A C 1
ATOM 685 O O . ALA A 1 85 ? 31.121 -0.176 -59.766 1.00 68.00 85 ALA A O 1
ATOM 686 N N . GLY A 1 86 ? 29.963 -1.820 -58.727 1.00 55.78 86 GLY A N 1
ATOM 687 C CA . GLY A 1 86 ? 30.170 -2.853 -59.742 1.00 55.78 86 GLY A CA 1
ATOM 688 C C . GLY A 1 86 ? 29.366 -2.576 -61.001 1.00 55.78 86 GLY A C 1
ATOM 689 O O . GLY A 1 86 ? 28.287 -1.951 -60.881 1.00 55.78 86 GLY A O 1
#

Organism: Tectimicrobiota bacterium (NCBI:txid2528274)

Sequence (86 aa):
MVMDKLDALEAALQKVLGELNDLRRSRIELEAELRRVQAEGREAAEAARAREEEAGKLREENGRLAREHDEVRSRIERIMHHLPAG

Radius of gyration: 37.14 Å; chains: 1; bounding box: 72×11×108 Å